Protein AF-A0A8J6B481-F1 (afdb_monomer_lite)

Organism: Eleutherodactylus coqui (NCBI:txid57060)

InterPro domains:
  IPR036691 Endonuclease/exonuclease/phosphatase superfamily [G3DSA:3.60.10.10] (30-92)
  IPR036691 Endonuclease/exonuclease/phosphatase superfamily [SSF56219] (31-88)
  IPR046985 Inositol 5-phosphatase [PTHR11200] (5-90)

Structure (mmCIF, N/CA/C/O backbone):
data_AF-A0A8J6B481-F1
#
_entry.id   AF-A0A8J6B481-F1
#
loop_
_atom_site.group_PDB
_atom_site.id
_atom_site.type_symbol
_atom_site.label_atom_id
_atom_site.label_alt_id
_atom_site.label_comp_id
_atom_site.label_asym_id
_atom_site.label_entity_id
_atom_site.label_seq_id
_atom_site.pdbx_PDB_ins_code
_atom_site.Cartn_x
_atom_site.Cartn_y
_atom_site.Cartn_z
_atom_site.occupancy
_atom_site.B_iso_or_equiv
_atom_site.auth_seq_id
_atom_site.auth_comp_id
_atom_site.auth_asym_id
_atom_site.auth_atom_id
_atom_site.pdbx_PDB_model_num
ATOM 1 N N . LEU A 1 1 ? 3.549 -3.801 68.328 1.00 38.44 1 LEU A N 1
ATOM 2 C CA . LEU A 1 1 ? 4.618 -4.120 67.353 1.00 38.44 1 LEU A CA 1
ATOM 3 C C . LEU A 1 1 ? 4.238 -5.421 66.648 1.00 38.44 1 LEU A C 1
ATOM 5 O O . LEU A 1 1 ? 4.472 -6.484 67.203 1.00 38.44 1 LEU A O 1
ATOM 9 N N . GLN A 1 2 ? 3.564 -5.345 65.497 1.00 38.59 2 GLN A N 1
ATOM 10 C CA . GLN A 1 2 ? 3.192 -6.517 64.694 1.00 38.59 2 GLN A CA 1
ATOM 11 C C . GLN A 1 2 ? 3.888 -6.445 63.324 1.00 38.59 2 GLN A C 1
ATOM 13 O O . GLN A 1 2 ? 3.838 -5.423 62.644 1.00 38.59 2 GLN A O 1
ATOM 18 N N . LYS A 1 3 ? 4.601 -7.540 63.029 1.00 31.59 3 LYS A N 1
ATOM 19 C CA . LYS A 1 3 ? 5.267 -7.994 61.787 1.00 31.59 3 LYS A CA 1
ATOM 20 C C . LYS A 1 3 ? 4.401 -7.791 60.528 1.00 31.59 3 LYS A C 1
ATOM 22 O O . LYS A 1 3 ? 3.194 -7.921 60.651 1.00 31.59 3 LYS A O 1
ATOM 27 N N . THR A 1 4 ? 4.878 -7.657 59.285 1.00 35.50 4 THR A N 1
ATOM 28 C CA . THR A 1 4 ? 6.137 -7.231 58.633 1.00 35.50 4 THR A CA 1
ATOM 29 C C . THR A 1 4 ? 5.784 -7.034 57.146 1.00 35.50 4 THR A C 1
ATOM 31 O O . THR A 1 4 ? 4.939 -7.735 56.607 1.00 35.50 4 THR A O 1
ATOM 34 N N . LYS A 1 5 ? 6.453 -6.082 56.493 1.00 45.78 5 LYS A N 1
ATOM 35 C CA . LYS A 1 5 ? 6.356 -5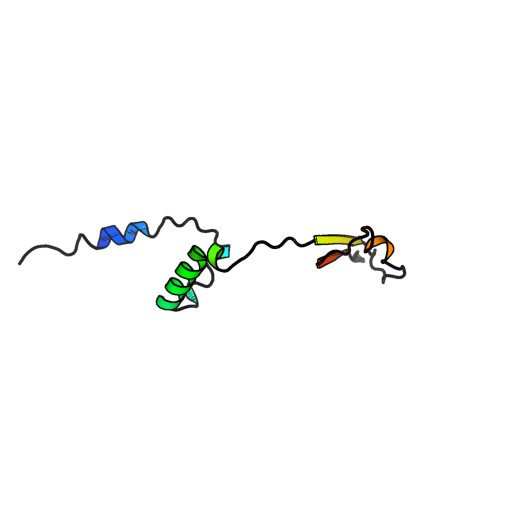.589 55.101 1.00 45.78 5 LYS A CA 1
ATOM 36 C C . LYS A 1 5 ? 6.575 -6.631 53.967 1.00 45.78 5 LYS A C 1
ATOM 38 O O . LYS A 1 5 ? 6.910 -6.237 52.857 1.00 45.78 5 LYS A O 1
ATOM 43 N N . SER A 1 6 ? 6.456 -7.934 54.218 1.00 41.38 6 SER A N 1
ATOM 44 C CA . SER A 1 6 ? 6.876 -8.987 53.273 1.00 41.38 6 SER A CA 1
ATOM 45 C C . SER A 1 6 ? 5.846 -9.378 52.207 1.00 41.38 6 SER A C 1
ATOM 47 O O . SER A 1 6 ? 6.251 -9.924 51.192 1.00 41.38 6 SER A O 1
ATOM 49 N N . ASP A 1 7 ? 4.560 -9.051 52.361 1.00 41.66 7 ASP A N 1
ATOM 50 C CA . ASP A 1 7 ? 3.536 -9.539 51.413 1.00 41.66 7 ASP A CA 1
ATOM 51 C C . ASP A 1 7 ? 3.365 -8.662 50.158 1.00 41.66 7 ASP A C 1
ATOM 53 O O . ASP A 1 7 ? 2.737 -9.067 49.184 1.00 41.66 7 ASP A O 1
ATOM 57 N N . ILE A 1 8 ? 3.941 -7.453 50.133 1.00 50.50 8 ILE A N 1
ATOM 58 C CA . ILE A 1 8 ? 3.814 -6.542 48.977 1.00 50.50 8 ILE A CA 1
ATOM 59 C C . ILE A 1 8 ? 4.845 -6.877 47.885 1.00 50.50 8 ILE A C 1
ATOM 61 O O . ILE A 1 8 ? 4.623 -6.595 46.708 1.00 50.50 8 ILE A O 1
ATOM 65 N N . THR A 1 9 ? 5.972 -7.500 48.243 1.00 45.00 9 THR A N 1
ATOM 66 C CA . THR A 1 9 ? 7.068 -7.765 47.297 1.00 45.00 9 THR A CA 1
ATOM 67 C C . THR A 1 9 ? 6.784 -8.910 46.328 1.00 45.00 9 THR A C 1
ATOM 69 O O . THR A 1 9 ? 7.379 -8.939 45.252 1.00 45.00 9 THR A O 1
ATOM 72 N N . ASP A 1 10 ? 5.836 -9.792 46.646 1.00 41.66 10 ASP A N 1
ATOM 73 C CA . ASP A 1 10 ? 5.524 -10.954 45.806 1.00 41.66 10 ASP A CA 1
ATOM 74 C C . ASP A 1 10 ? 4.520 -10.641 44.685 1.00 41.66 10 ASP A C 1
ATOM 76 O O . ASP A 1 10 ? 4.455 -11.364 43.691 1.00 41.66 10 ASP A O 1
ATOM 80 N N . LEU A 1 11 ? 3.818 -9.502 44.755 1.00 46.97 11 LEU A N 1
ATOM 81 C CA . LEU A 1 11 ? 2.930 -9.044 43.678 1.00 46.97 11 LEU A CA 1
ATOM 82 C C . LEU A 1 11 ? 3.685 -8.352 42.526 1.00 46.97 11 LEU A C 1
ATOM 84 O O . LEU A 1 11 ? 3.149 -8.198 41.431 1.00 46.97 11 LEU A O 1
ATOM 88 N N . VAL A 1 12 ? 4.944 -7.958 42.749 1.00 46.03 12 VAL A N 1
ATOM 89 C CA . VAL A 1 12 ? 5.777 -7.260 41.749 1.00 46.03 12 VAL A CA 1
ATOM 90 C C . VAL A 1 12 ? 6.408 -8.231 40.739 1.00 46.03 12 VAL A C 1
ATOM 92 O O . VAL A 1 12 ? 6.833 -7.810 39.668 1.00 46.03 12 VAL A O 1
ATOM 95 N N . ARG A 1 13 ? 6.410 -9.543 41.010 1.00 48.12 13 ARG A N 1
ATOM 96 C CA . ARG A 1 13 ? 7.029 -10.549 40.125 1.00 48.12 13 ARG A CA 1
ATOM 97 C C . ARG A 1 13 ? 6.144 -11.088 38.998 1.00 48.12 13 ARG A C 1
ATOM 99 O O . ARG A 1 13 ? 6.629 -11.879 38.200 1.00 48.12 13 ARG A O 1
ATOM 106 N N . SER A 1 14 ? 4.886 -10.658 38.882 1.00 38.88 14 SER A N 1
ATOM 107 C CA . SER A 1 14 ? 4.026 -11.045 37.742 1.00 38.88 14 SER A CA 1
ATOM 108 C C . SER A 1 14 ? 4.036 -10.047 36.576 1.00 38.88 14 SER A C 1
ATOM 110 O O . SER A 1 14 ? 3.301 -10.236 35.612 1.00 38.88 14 SER A O 1
ATOM 112 N N . ALA A 1 15 ? 4.872 -9.003 36.620 1.00 48.91 15 ALA A N 1
ATOM 113 C CA . ALA A 1 15 ? 5.051 -8.095 35.482 1.00 48.91 15 ALA A CA 1
ATOM 114 C C . ALA A 1 15 ? 5.916 -8.697 34.351 1.00 48.91 15 ALA A C 1
ATOM 116 O O . ALA A 1 15 ? 5.907 -8.180 33.235 1.00 48.91 15 ALA A O 1
ATOM 117 N N . ASP A 1 16 ? 6.606 -9.813 34.607 1.00 47.94 16 ASP A N 1
ATOM 118 C CA . ASP A 1 16 ? 7.561 -10.427 33.677 1.00 47.94 16 ASP A CA 1
ATOM 119 C C . ASP A 1 16 ? 6.971 -11.598 32.873 1.00 47.94 16 ASP A C 1
ATOM 121 O O . ASP A 1 16 ? 7.630 -12.610 32.662 1.00 47.94 16 ASP A O 1
ATOM 125 N N . VAL A 1 17 ? 5.730 -11.485 32.389 1.00 50.41 17 VAL A N 1
ATOM 126 C CA . VAL A 1 17 ? 5.256 -12.316 31.263 1.00 50.41 17 VAL A CA 1
ATOM 127 C C . VAL A 1 17 ? 4.390 -11.471 30.339 1.00 50.41 17 VAL A C 1
ATOM 129 O O . VAL A 1 17 ? 3.211 -11.731 30.119 1.00 50.41 17 VAL A O 1
ATOM 132 N N . ILE A 1 18 ? 4.991 -10.439 29.757 1.00 50.31 18 ILE A N 1
ATOM 133 C CA . ILE A 1 18 ? 4.545 -9.997 28.443 1.00 50.31 18 ILE A CA 1
ATOM 134 C C . ILE A 1 18 ? 5.676 -10.326 27.480 1.00 50.31 18 ILE A C 1
ATOM 136 O O . ILE A 1 18 ? 6.627 -9.566 27.303 1.00 50.31 18 ILE A O 1
ATOM 140 N N . SER A 1 19 ? 5.575 -11.503 26.860 1.00 46.94 19 SER A N 1
ATOM 141 C CA . SER A 1 19 ? 6.269 -11.787 25.604 1.00 46.94 19 SER A CA 1
ATOM 142 C C . SER A 1 19 ? 5.619 -10.926 24.516 1.00 46.94 19 SER A C 1
ATOM 144 O O . SER A 1 19 ? 4.866 -11.404 23.673 1.00 46.94 19 SER A O 1
ATOM 146 N N . THR A 1 20 ? 5.814 -9.613 24.617 1.00 48.00 20 THR A N 1
ATOM 147 C CA . THR A 1 20 ? 5.363 -8.632 23.634 1.00 48.00 20 THR A CA 1
ATOM 148 C C . THR A 1 20 ? 6.474 -8.442 22.630 1.00 48.00 20 THR A C 1
ATOM 150 O O . THR A 1 20 ? 7.609 -8.119 22.991 1.00 48.00 20 THR A O 1
ATOM 153 N N . ASN A 1 21 ? 6.127 -8.627 21.359 1.00 50.66 21 ASN A N 1
ATOM 154 C CA . ASN A 1 21 ? 6.962 -8.284 20.222 1.00 50.66 21 ASN A CA 1
ATOM 155 C C . ASN A 1 21 ? 7.609 -6.910 20.453 1.00 50.66 21 ASN A C 1
ATOM 157 O O . ASN A 1 21 ? 6.925 -5.904 20.633 1.00 50.66 21 ASN A O 1
ATOM 161 N N . LYS A 1 22 ? 8.947 -6.859 20.460 1.00 49.88 22 LYS A N 1
ATOM 162 C CA . LYS A 1 22 ? 9.738 -5.649 20.767 1.00 49.88 22 LYS A CA 1
ATOM 163 C C . LYS A 1 22 ? 9.405 -4.461 19.848 1.00 49.88 22 LYS A C 1
ATOM 165 O O . LYS A 1 22 ? 9.692 -3.327 20.221 1.00 49.88 22 LYS A O 1
ATOM 170 N N . ALA A 1 23 ? 8.779 -4.714 18.696 1.00 52.44 23 ALA A N 1
ATOM 171 C CA . ALA A 1 23 ? 8.279 -3.700 17.770 1.00 52.44 23 ALA A CA 1
ATOM 172 C C . ALA A 1 23 ? 7.084 -2.893 18.321 1.00 52.44 23 ALA A C 1
ATOM 174 O O . ALA A 1 23 ? 6.937 -1.727 17.973 1.00 52.44 23 ALA A O 1
ATOM 175 N N . GLU A 1 24 ? 6.277 -3.458 19.225 1.00 54.56 24 GLU A N 1
ATOM 176 C CA . GLU A 1 24 ? 5.127 -2.769 19.837 1.00 54.56 24 G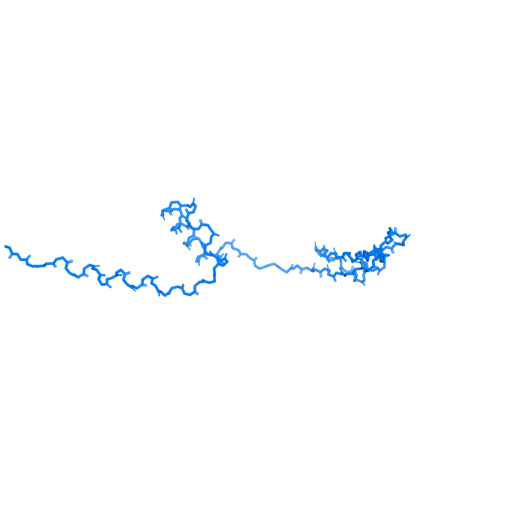LU A CA 1
ATOM 177 C C . GLU A 1 24 ? 5.492 -2.031 21.140 1.00 54.56 24 GLU A C 1
ATOM 179 O O . GLU A 1 24 ? 4.725 -1.206 21.637 1.00 54.56 24 GLU A O 1
ATOM 184 N N . MET A 1 25 ? 6.682 -2.288 21.701 1.00 52.78 25 MET A N 1
ATOM 185 C CA . MET A 1 25 ? 7.100 -1.752 23.005 1.00 52.78 25 MET A CA 1
ATOM 186 C C . MET A 1 25 ? 7.600 -0.293 22.994 1.00 52.78 25 MET A C 1
ATOM 188 O O . MET A 1 25 ? 7.909 0.246 24.057 1.00 52.78 25 MET A O 1
ATOM 192 N N . LEU A 1 26 ? 7.652 0.400 21.853 1.00 53.00 26 LEU A N 1
ATOM 193 C CA . LEU A 1 26 ? 8.005 1.829 21.799 1.00 53.00 26 LEU A CA 1
ATOM 194 C C . LEU A 1 26 ? 6.854 2.608 21.142 1.00 53.00 26 LEU A C 1
ATOM 196 O O . LEU A 1 26 ? 6.563 2.352 19.979 1.00 53.00 26 LEU A O 1
ATOM 200 N N . PRO A 1 27 ? 6.166 3.536 21.852 1.00 51.91 27 PRO A N 1
ATOM 201 C CA . PRO A 1 27 ? 6.742 4.546 22.737 1.00 51.91 27 PRO A CA 1
ATOM 202 C C . PRO A 1 27 ? 5.995 4.666 24.082 1.00 51.91 27 PRO A C 1
ATOM 204 O O . PRO A 1 27 ? 5.664 5.775 24.495 1.00 51.91 27 PRO A O 1
ATOM 207 N N . PHE A 1 28 ? 5.699 3.563 24.778 1.00 52.38 28 PHE A N 1
ATOM 208 C CA . PHE A 1 28 ? 5.073 3.672 26.107 1.00 52.38 28 PHE A CA 1
ATOM 209 C C . PHE A 1 28 ? 5.961 4.478 27.078 1.00 52.38 28 PHE A C 1
ATOM 211 O O . PHE A 1 28 ? 5.482 5.300 27.845 1.00 52.38 28 PHE A O 1
ATOM 218 N N . ALA A 1 29 ? 7.288 4.386 26.957 1.00 53.28 29 ALA A N 1
ATOM 219 C CA . ALA A 1 29 ? 8.208 5.207 27.750 1.00 53.28 29 ALA A CA 1
ATOM 220 C C . ALA A 1 29 ? 8.180 6.721 27.425 1.00 53.28 29 ALA A C 1
ATOM 222 O O . ALA A 1 29 ? 8.757 7.509 28.169 1.00 53.28 29 ALA A O 1
ATOM 223 N N . LYS A 1 30 ? 7.549 7.146 26.318 1.00 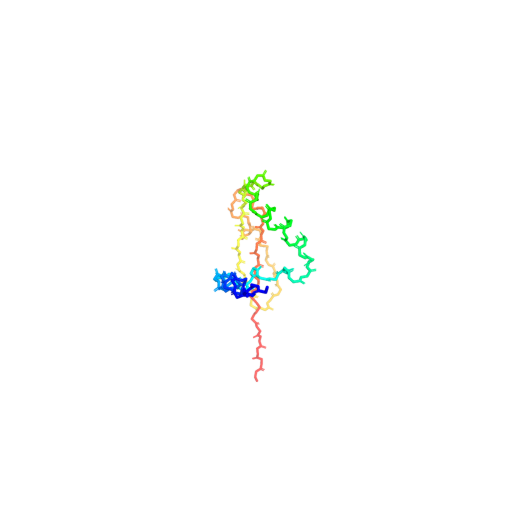60.78 30 LYS A N 1
ATOM 224 C CA . LYS A 1 30 ? 7.510 8.555 25.873 1.00 60.78 30 LYS A CA 1
ATOM 225 C C . LYS A 1 30 ? 6.309 9.328 26.436 1.00 60.78 30 LYS A C 1
ATOM 227 O O . LYS A 1 30 ? 6.265 10.548 26.330 1.00 60.78 30 LYS A O 1
ATOM 232 N N . PHE A 1 31 ? 5.355 8.614 27.027 1.00 58.00 31 PHE A N 1
ATOM 233 C CA . PHE A 1 31 ? 4.109 9.127 27.582 1.00 58.00 31 PHE A CA 1
ATOM 234 C C . PHE A 1 31 ? 4.084 8.859 29.094 1.00 58.00 31 PHE A C 1
ATOM 236 O O . PHE A 1 31 ? 4.619 7.851 29.558 1.00 58.00 31 PHE A O 1
ATOM 243 N N . GLY A 1 32 ? 3.510 9.767 29.890 1.00 74.25 32 GLY A N 1
ATOM 244 C CA . GLY A 1 32 ? 3.395 9.555 31.338 1.00 74.25 32 GLY A CA 1
ATOM 245 C C . GLY A 1 32 ? 2.540 8.321 31.665 1.00 74.25 32 GLY A C 1
ATOM 246 O O . GLY A 1 32 ? 1.781 7.843 30.823 1.00 74.25 32 GLY A O 1
ATOM 247 N N . LEU A 1 33 ? 2.609 7.803 32.900 1.00 80.38 33 LEU A N 1
ATOM 248 C CA . LEU A 1 33 ? 1.827 6.621 33.324 1.00 80.38 33 LEU A CA 1
ATOM 249 C C . LEU A 1 33 ? 0.326 6.750 32.997 1.00 80.38 33 LEU A C 1
ATOM 251 O O . LEU A 1 33 ? -0.294 5.794 32.535 1.00 80.38 33 LEU A O 1
ATOM 255 N N . ARG A 1 34 ? -0.237 7.952 33.176 1.00 84.75 34 ARG A N 1
ATOM 256 C CA . ARG A 1 34 ? -1.624 8.282 32.819 1.00 84.75 34 ARG A CA 1
ATOM 257 C C . ARG A 1 34 ? -1.892 8.110 31.323 1.00 84.75 34 ARG A C 1
ATOM 259 O O . ARG A 1 34 ? -2.877 7.485 30.945 1.00 84.75 34 ARG A O 1
ATOM 266 N N . ASP A 1 35 ? -1.035 8.674 30.487 1.00 85.00 35 ASP A N 1
ATOM 267 C CA . ASP A 1 35 ? -1.212 8.696 29.036 1.00 85.00 35 ASP A CA 1
ATOM 268 C C . ASP A 1 35 ? -1.080 7.284 28.447 1.00 85.00 35 ASP A C 1
ATOM 270 O O . ASP A 1 35 ? -1.830 6.906 27.549 1.00 85.00 35 ASP A O 1
ATOM 274 N N . ASN A 1 36 ? -0.196 6.462 29.021 1.00 86.00 36 ASN A N 1
ATOM 275 C CA . ASN A 1 36 ? -0.086 5.044 28.678 1.00 86.00 36 ASN A CA 1
ATOM 276 C C . ASN A 1 36 ? -1.336 4.248 29.042 1.00 86.00 36 ASN A C 1
ATOM 278 O O . ASN A 1 36 ? -1.771 3.414 28.248 1.00 86.00 36 ASN A O 1
ATOM 282 N N . LEU A 1 37 ? -1.924 4.510 30.214 1.00 90.00 37 LEU A N 1
ATOM 283 C CA . LEU A 1 37 ? -3.171 3.867 30.622 1.00 90.00 37 LEU A CA 1
ATOM 284 C C . LEU A 1 37 ? -4.309 4.240 29.667 1.00 90.00 37 LEU A C 1
ATOM 286 O O . LEU A 1 37 ? -5.004 3.356 29.178 1.00 90.00 37 LEU A O 1
ATOM 290 N N . ILE A 1 38 ? -4.448 5.528 29.338 1.00 92.12 38 ILE A N 1
ATOM 291 C CA . ILE A 1 38 ? -5.453 6.003 28.376 1.00 92.12 38 ILE A CA 1
ATOM 292 C C . ILE A 1 38 ? -5.251 5.328 27.015 1.00 92.12 38 ILE A C 1
ATOM 294 O O . ILE A 1 38 ? -6.203 4.800 26.447 1.00 92.12 38 ILE A O 1
ATOM 298 N N . LYS A 1 39 ? -4.014 5.286 26.504 1.00 90.25 39 LYS A N 1
ATOM 299 C CA . LYS A 1 39 ? -3.700 4.631 25.229 1.00 90.25 39 LYS A CA 1
ATOM 300 C C . LYS A 1 39 ? -4.028 3.137 25.253 1.00 90.25 39 LYS A C 1
ATOM 302 O O . LYS A 1 39 ? -4.588 2.632 24.287 1.00 90.25 39 LYS A O 1
ATOM 307 N N . SER A 1 40 ? -3.696 2.435 26.338 1.00 88.94 40 SER A N 1
ATOM 308 C CA . SER A 1 40 ? -4.014 1.012 26.494 1.00 88.94 40 SER A CA 1
ATOM 309 C C . SER A 1 40 ? -5.524 0.769 26.480 1.00 88.94 40 SER A C 1
ATOM 311 O O . SER A 1 40 ? -5.992 -0.120 25.774 1.00 88.94 40 SER A O 1
ATOM 313 N N . GLU A 1 41 ? -6.293 1.587 27.201 1.00 94.50 41 GLU A N 1
ATOM 314 C CA . GLU A 1 41 ? -7.754 1.484 27.222 1.00 94.50 41 GLU A CA 1
ATOM 315 C C . GLU A 1 41 ? -8.390 1.810 25.867 1.00 94.50 41 GLU A C 1
ATOM 317 O O . GLU A 1 41 ? -9.368 1.167 25.488 1.00 94.50 41 GLU A O 1
ATOM 322 N N . LEU A 1 42 ? -7.826 2.756 25.108 1.00 95.12 42 LEU A N 1
ATOM 323 C CA . LEU A 1 42 ? -8.255 3.012 23.733 1.00 95.12 42 LEU A 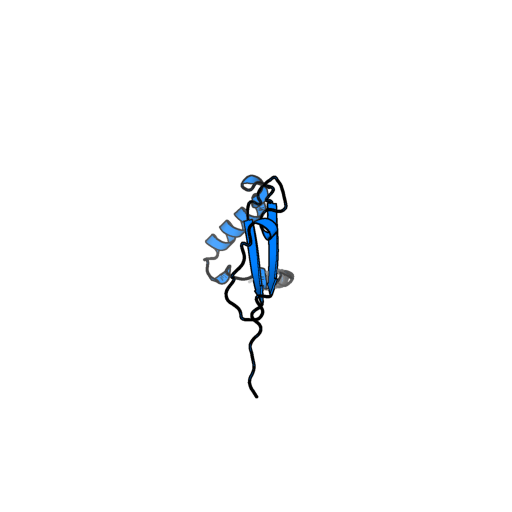CA 1
ATOM 324 C C . LEU A 1 42 ? -7.960 1.807 22.838 1.00 95.12 42 LEU A C 1
ATOM 326 O O . LEU A 1 42 ? -8.877 1.305 22.206 1.00 95.12 42 LEU A O 1
ATOM 330 N N . LEU A 1 43 ? -6.742 1.258 22.865 1.00 93.19 43 LEU A N 1
ATOM 331 C CA . LEU A 1 43 ? -6.380 0.091 22.050 1.00 93.19 43 LEU A CA 1
ATOM 332 C C . LEU A 1 43 ? -7.288 -1.123 22.299 1.00 93.19 43 LEU A C 1
ATOM 334 O O . LEU A 1 43 ? -7.668 -1.803 21.354 1.00 93.19 43 LEU A O 1
ATOM 338 N N . LYS A 1 44 ? -7.702 -1.377 23.546 1.00 94.56 44 LYS A N 1
ATOM 339 C CA . LYS A 1 44 ? -8.671 -2.449 23.858 1.00 94.56 44 LYS A CA 1
ATOM 340 C C . LYS A 1 44 ? -10.049 -2.215 23.234 1.00 94.56 44 LYS A C 1
ATOM 342 O O . LYS A 1 44 ? -10.792 -3.165 23.013 1.00 94.56 44 LYS A O 1
ATOM 347 N N . LYS A 1 45 ? -10.407 -0.952 23.002 1.00 96.06 45 LYS A N 1
ATOM 348 C CA . LYS A 1 45 ? -11.681 -0.519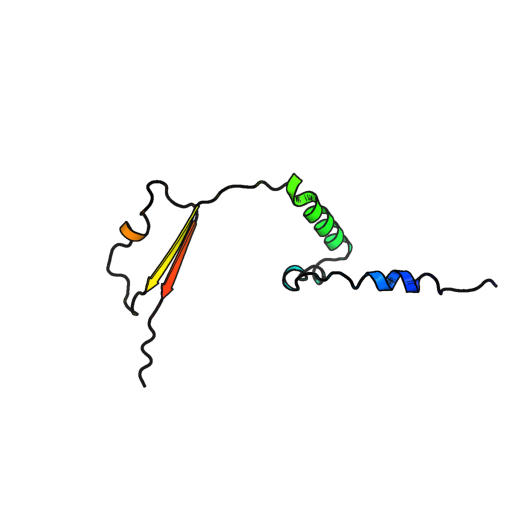 22.421 1.00 96.06 45 LYS A CA 1
ATOM 349 C C . LYS A 1 45 ? -11.574 -0.216 20.929 1.00 96.06 45 LYS A C 1
ATOM 351 O O . LYS A 1 45 ? -12.544 0.281 20.368 1.00 96.06 45 LYS A O 1
ATOM 356 N N . GLU A 1 46 ? -10.447 -0.521 20.293 1.00 96.44 46 GLU A N 1
ATOM 357 C CA . GLU A 1 46 ? -10.196 -0.264 18.872 1.00 96.44 46 GLU A CA 1
ATOM 358 C C . GLU A 1 46 ? -11.358 -0.678 17.949 1.00 96.44 46 GLU A C 1
ATOM 360 O O . GLU A 1 46 ? -11.848 0.200 17.236 1.00 96.44 46 GLU A O 1
ATOM 365 N N . PRO A 1 47 ? -11.975 -1.868 18.108 1.00 95.25 47 PRO A N 1
ATOM 366 C CA . PRO A 1 47 ? -13.104 -2.288 17.272 1.00 95.25 47 PRO A CA 1
ATOM 367 C C . PRO A 1 47 ? -14.373 -1.431 17.401 1.00 95.25 47 PRO A C 1
ATOM 369 O O . PRO A 1 47 ? -15.314 -1.595 16.631 1.00 95.25 47 PRO A O 1
ATOM 372 N N . THR A 1 48 ? -14.457 -0.559 18.411 1.00 97.12 48 THR A N 1
ATOM 373 C CA . THR A 1 48 ? -15.609 0.339 18.614 1.00 97.12 48 THR A CA 1
ATOM 374 C C . THR A 1 48 ? -15.473 1.661 17.867 1.00 97.12 48 THR A C 1
ATOM 376 O O . THR A 1 48 ? -16.458 2.389 17.744 1.00 97.12 48 THR A O 1
ATOM 379 N N . TYR A 1 49 ? -14.268 1.990 17.395 1.00 95.25 49 TYR A N 1
ATOM 380 C CA . TYR A 1 49 ? -13.983 3.250 16.709 1.00 95.25 49 TYR A CA 1
ATOM 381 C C . TYR A 1 49 ? -13.210 3.084 15.396 1.00 95.25 49 TYR A C 1
ATOM 383 O O . TYR A 1 49 ? -12.932 4.087 14.736 1.00 95.25 49 TYR A O 1
ATOM 391 N N . THR A 1 50 ? -12.870 1.859 14.997 1.00 96.88 50 THR A N 1
ATOM 392 C CA . THR A 1 50 ? -12.298 1.549 13.683 1.00 96.88 50 THR A CA 1
ATOM 393 C C . THR A 1 50 ? -13.239 0.677 12.867 1.00 96.88 50 THR A C 1
ATOM 395 O O . THR A 1 50 ? -14.134 0.012 13.389 1.00 96.88 50 THR A O 1
ATOM 398 N N . PHE A 1 51 ? -13.044 0.715 11.552 1.00 95.62 51 PHE A N 1
ATOM 399 C CA . PHE A 1 51 ? -13.850 -0.026 10.596 1.00 95.62 51 PHE A CA 1
ATOM 400 C C . PHE A 1 51 ? -12.929 -0.664 9.567 1.00 95.62 51 PHE A C 1
ATOM 402 O O . PHE A 1 51 ? -11.985 -0.029 9.093 1.00 95.62 51 PHE A O 1
ATOM 409 N N . LEU A 1 52 ? -13.213 -1.920 9.227 1.00 95.62 52 LEU A N 1
ATOM 410 C CA . LEU A 1 52 ? -12.538 -2.587 8.126 1.00 95.62 52 LEU A CA 1
ATOM 411 C C . LEU A 1 52 ? -13.048 -2.002 6.812 1.00 95.62 52 LEU A C 1
ATOM 413 O O . LEU A 1 52 ? -14.254 -1.902 6.587 1.00 95.62 52 LEU A O 1
ATOM 417 N N . GLN A 1 53 ? -12.106 -1.623 5.963 1.00 96.56 53 GLN A N 1
ATOM 418 C CA . GLN A 1 53 ? -12.356 -1.153 4.616 1.00 96.56 53 GLN A CA 1
ATOM 419 C C . GLN A 1 53 ? -11.420 -1.910 3.683 1.00 96.56 53 GLN A C 1
ATOM 421 O O . GLN A 1 53 ? -10.218 -1.996 3.942 1.00 96.56 53 GLN A O 1
ATOM 426 N N . ASP A 1 54 ? -11.983 -2.446 2.607 1.00 96.62 54 ASP A N 1
ATOM 427 C CA . ASP A 1 54 ? -11.207 -3.113 1.573 1.00 96.62 54 ASP A CA 1
ATOM 428 C C . ASP A 1 54 ? -10.518 -2.072 0.685 1.00 96.62 54 ASP A C 1
ATOM 430 O O . ASP A 1 54 ? -11.113 -1.059 0.312 1.00 96.62 54 ASP A O 1
ATOM 434 N N . PHE A 1 55 ? -9.259 -2.339 0.347 1.00 96.88 55 PHE A N 1
ATOM 435 C CA . PHE A 1 55 ? -8.454 -1.528 -0.562 1.00 96.88 55 PHE A CA 1
ATOM 436 C C . PHE A 1 55 ? -7.780 -2.432 -1.588 1.00 96.88 55 PHE A C 1
ATOM 438 O O . PHE A 1 55 ? -7.284 -3.514 -1.263 1.00 96.88 55 PHE A O 1
ATOM 445 N N . ARG A 1 56 ? -7.722 -1.969 -2.832 1.00 96.56 56 ARG A N 1
ATOM 446 C CA . ARG A 1 56 ? -7.065 -2.654 -3.942 1.00 96.56 56 ARG A CA 1
ATOM 447 C C . ARG A 1 56 ? -5.655 -2.106 -4.103 1.00 96.56 56 ARG A C 1
ATOM 449 O O . ARG A 1 56 ? -5.455 -0.914 -4.326 1.00 96.56 56 ARG A O 1
ATOM 456 N N . PHE A 1 57 ? -4.672 -2.992 -3.999 1.00 96.50 57 PHE A N 1
ATOM 457 C CA . PHE A 1 57 ? -3.262 -2.658 -4.157 1.00 96.50 57 PHE A CA 1
ATOM 458 C C . PHE A 1 57 ? -2.737 -3.245 -5.458 1.00 96.50 57 PHE A C 1
ATOM 460 O O . PHE A 1 57 ? -2.830 -4.452 -5.676 1.00 96.50 57 PHE A O 1
ATOM 467 N N . TYR A 1 58 ? -2.115 -2.409 -6.283 1.00 96.62 58 TYR A N 1
ATOM 468 C CA . TYR A 1 58 ? -1.268 -2.881 -7.369 1.00 96.62 58 TYR A CA 1
ATOM 469 C C . TYR A 1 58 ? 0.184 -2.857 -6.913 1.00 96.62 58 TYR A C 1
ATOM 471 O O . TYR A 1 58 ? 0.695 -1.815 -6.499 1.00 96.62 58 TYR A O 1
ATOM 479 N N . VAL A 1 59 ? 0.860 -4.001 -6.999 1.00 96.38 59 VAL A N 1
ATOM 480 C CA . VAL A 1 59 ? 2.262 -4.144 -6.599 1.00 96.38 59 VAL A CA 1
ATOM 481 C C . VAL A 1 59 ? 3.064 -4.620 -7.798 1.00 96.38 59 VAL A C 1
ATOM 483 O O . VAL A 1 59 ? 2.816 -5.699 -8.329 1.00 96.38 59 VAL A O 1
ATOM 486 N N . GLY A 1 60 ? 4.033 -3.814 -8.221 1.00 92.81 60 GLY A N 1
ATOM 487 C CA . GLY A 1 60 ? 4.833 -4.090 -9.407 1.00 92.81 60 GLY A CA 1
ATOM 488 C C . GLY A 1 60 ? 6.309 -3.815 -9.177 1.00 92.81 60 GLY A C 1
ATOM 489 O O . GLY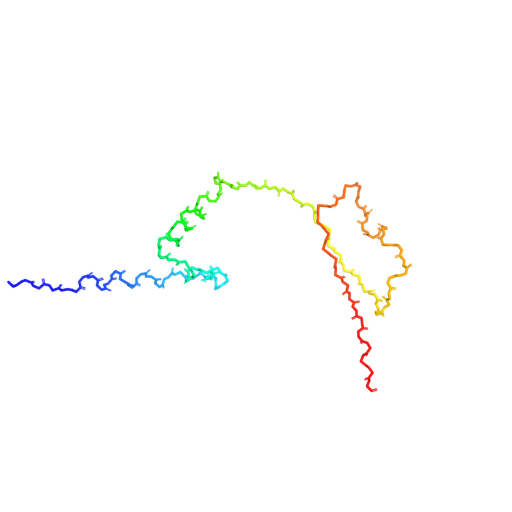 A 1 60 ? 6.680 -2.863 -8.491 1.00 92.81 60 GLY A O 1
ATOM 490 N N . THR A 1 61 ? 7.164 -4.630 -9.789 1.00 92.06 61 THR A N 1
ATOM 491 C CA . THR A 1 61 ? 8.593 -4.337 -9.904 1.00 92.06 61 THR A CA 1
ATOM 492 C C . THR A 1 61 ? 8.977 -4.202 -11.369 1.00 92.06 61 THR A C 1
ATOM 494 O O . THR A 1 61 ? 8.490 -4.945 -12.220 1.00 92.06 61 THR A O 1
ATOM 497 N N . TYR A 1 62 ? 9.833 -3.232 -11.674 1.00 88.44 62 TYR A N 1
ATOM 498 C CA . TYR A 1 62 ? 10.303 -2.991 -13.032 1.00 88.44 62 TYR A CA 1
ATOM 499 C C . TYR A 1 62 ? 11.822 -2.841 -13.038 1.00 88.44 62 TYR A C 1
ATOM 501 O O . TYR A 1 62 ? 12.383 -1.933 -12.418 1.00 88.44 62 TYR A O 1
ATOM 509 N N . ASN A 1 63 ? 12.503 -3.767 -13.713 1.00 87.69 63 ASN A N 1
ATOM 510 C CA . ASN A 1 63 ? 13.938 -3.662 -13.930 1.00 87.69 63 ASN A CA 1
ATOM 511 C C . ASN A 1 63 ? 14.194 -2.704 -15.092 1.00 87.69 63 ASN A C 1
ATOM 513 O O . ASN A 1 63 ? 13.928 -3.029 -16.246 1.00 87.69 63 ASN A O 1
ATOM 517 N N . VAL A 1 64 ? 14.742 -1.535 -14.771 1.00 85.62 64 VAL A N 1
ATOM 518 C CA . VAL A 1 64 ? 15.042 -0.500 -15.764 1.00 85.62 64 VAL A CA 1
ATOM 519 C C . VAL A 1 64 ? 16.406 -0.701 -16.426 1.00 85.62 64 VAL A C 1
ATOM 521 O O . VAL A 1 64 ? 16.778 0.080 -17.294 1.00 85.62 64 VAL A O 1
ATOM 524 N N . ASN A 1 65 ? 17.191 -1.709 -16.019 1.00 85.19 65 ASN A N 1
ATOM 525 C CA . ASN A 1 65 ? 18.551 -1.975 -16.513 1.00 85.19 65 ASN A CA 1
ATOM 526 C C . ASN A 1 65 ? 19.467 -0.730 -16.477 1.00 85.19 65 ASN A C 1
ATOM 528 O O . ASN A 1 65 ? 20.317 -0.534 -17.346 1.00 85.19 65 ASN A O 1
ATOM 532 N N . GLY A 1 66 ? 19.254 0.160 -15.499 1.00 79.19 66 GLY A N 1
ATOM 533 C CA . GLY A 1 66 ? 19.972 1.436 -15.386 1.00 79.19 66 GLY A CA 1
ATOM 534 C C . GLY A 1 66 ? 19.599 2.491 -16.441 1.00 79.19 66 GLY A C 1
ATOM 535 O O . GLY A 1 66 ? 20.284 3.504 -16.554 1.00 79.19 66 GLY A O 1
ATOM 536 N N . GLN A 1 67 ? 18.535 2.279 -17.217 1.00 80.19 67 GLN A N 1
ATOM 537 C CA . GLN A 1 67 ? 18.056 3.203 -18.244 1.00 80.19 67 GLN A CA 1
ATOM 538 C C . GLN A 1 67 ? 16.920 4.082 -17.710 1.00 80.19 67 GLN A C 1
ATOM 540 O O . GLN A 1 67 ? 16.114 3.656 -16.887 1.00 80.19 67 GLN A O 1
ATOM 545 N N . SER A 1 68 ? 16.816 5.318 -18.204 1.00 76.69 68 SER A N 1
ATOM 546 C CA . SER A 1 68 ? 15.604 6.115 -17.987 1.00 76.69 68 SER A CA 1
ATOM 547 C C . SER A 1 68 ? 14.421 5.460 -18.713 1.00 76.69 68 SER A C 1
ATOM 549 O O . SER A 1 68 ? 14.609 4.991 -19.840 1.00 76.69 68 SER A O 1
ATOM 551 N N . PRO A 1 69 ? 13.215 5.436 -18.119 1.00 70.50 69 PRO A N 1
ATOM 552 C CA . PRO A 1 69 ? 12.039 4.882 -18.778 1.00 70.50 69 PRO A CA 1
ATOM 553 C C . PRO A 1 69 ? 11.758 5.660 -20.069 1.00 70.50 69 PRO A C 1
ATOM 555 O O . PRO A 1 69 ? 11.602 6.880 -20.051 1.00 70.50 69 PRO A O 1
ATOM 558 N N . LYS A 1 70 ? 11.747 4.949 -21.200 1.00 75.00 70 LYS A N 1
ATOM 559 C CA . LYS A 1 70 ? 11.456 5.509 -22.534 1.00 75.00 70 LYS A CA 1
ATOM 560 C C . LYS A 1 70 ? 10.078 5.103 -23.050 1.00 75.00 70 LYS A C 1
ATOM 562 O O . LYS A 1 70 ? 9.565 5.729 -23.971 1.00 75.00 70 LYS A O 1
ATOM 567 N N . GLU A 1 71 ? 9.504 4.052 -22.477 1.00 82.56 71 GLU A N 1
ATOM 568 C CA . GLU A 1 71 ? 8.237 3.465 -22.893 1.00 82.56 71 GLU A CA 1
ATOM 569 C C . GLU A 1 71 ? 7.085 3.863 -21.970 1.00 82.56 71 GLU A C 1
ATOM 571 O O . GLU A 1 71 ? 7.274 4.179 -20.794 1.00 82.56 71 GLU A O 1
ATOM 576 N N . ASN A 1 72 ? 5.874 3.868 -22.527 1.00 86.19 72 ASN A N 1
ATOM 577 C CA . ASN A 1 72 ? 4.667 4.140 -21.765 1.00 86.19 72 ASN A CA 1
ATOM 578 C C . ASN A 1 72 ? 4.346 2.939 -20.865 1.00 86.19 72 ASN A C 1
ATOM 580 O O . ASN A 1 72 ? 4.118 1.839 -21.362 1.00 86.19 72 ASN A O 1
ATOM 584 N N . LEU A 1 73 ? 4.279 3.168 -19.554 1.00 89.50 73 LEU A N 1
ATOM 585 C CA . LEU A 1 73 ? 3.961 2.141 -18.561 1.00 89.50 73 LEU A CA 1
ATOM 586 C C . LEU A 1 73 ? 2.455 1.896 -18.393 1.00 89.50 73 LEU A C 1
ATOM 588 O O . LEU A 1 73 ? 2.077 1.001 -17.646 1.00 89.50 73 LEU A O 1
ATOM 592 N N . GLN A 1 74 ? 1.578 2.649 -19.066 1.00 91.38 74 GLN A N 1
ATOM 593 C CA . GLN A 1 74 ? 0.125 2.489 -18.929 1.00 91.38 74 GLN A CA 1
ATOM 594 C C . GLN A 1 74 ? -0.367 1.047 -19.165 1.00 91.38 74 GLN A C 1
ATOM 596 O O . GLN A 1 74 ? -1.158 0.591 -18.344 1.00 91.38 74 GLN A O 1
ATOM 601 N N . PRO A 1 75 ? 0.124 0.283 -20.163 1.00 91.19 75 PRO A N 1
ATOM 602 C CA . PRO A 1 75 ? -0.281 -1.114 -20.334 1.00 91.19 75 PRO A CA 1
ATOM 603 C C . PRO A 1 75 ? 0.110 -2.011 -19.154 1.00 91.19 75 PRO A C 1
ATOM 605 O O . PRO A 1 75 ? -0.556 -3.003 -18.886 1.00 91.19 75 PRO A O 1
ATOM 608 N N . TRP A 1 76 ? 1.189 -1.662 -18.449 1.00 92.25 76 TRP A N 1
ATOM 609 C CA . TRP A 1 76 ? 1.643 -2.380 -17.262 1.00 92.25 76 TRP A CA 1
ATOM 610 C C . TRP A 1 76 ? 0.872 -1.961 -16.008 1.00 92.25 76 TRP A C 1
ATOM 612 O O . TRP A 1 76 ? 0.556 -2.801 -15.181 1.00 92.25 76 TRP A O 1
ATOM 622 N N . LEU A 1 77 ? 0.538 -0.678 -15.867 1.00 93.25 77 LEU A N 1
ATOM 623 C CA . LEU A 1 77 ? -0.134 -0.144 -14.677 1.00 93.25 77 LEU A CA 1
ATOM 624 C C . LEU A 1 77 ? -1.664 -0.285 -14.716 1.00 93.25 77 LEU A C 1
ATOM 626 O O . LEU A 1 77 ? -2.306 -0.195 -13.677 1.00 93.25 77 LEU A O 1
ATOM 630 N N . SER A 1 78 ? -2.253 -0.484 -15.895 1.00 92.06 78 SER A N 1
ATOM 631 C CA . SER A 1 78 ? -3.703 -0.454 -16.126 1.00 92.06 78 SER A CA 1
ATOM 632 C C . SER A 1 78 ? -4.222 -1.793 -16.658 1.00 92.06 78 SER A C 1
ATOM 634 O O . SER A 1 78 ? -4.940 -1.830 -17.658 1.00 92.06 78 SER A O 1
ATOM 636 N N . VAL A 1 79 ? -3.817 -2.890 -16.016 1.00 88.88 79 VAL A N 1
ATOM 637 C CA . VAL A 1 79 ? -4.205 -4.256 -16.413 1.00 88.88 79 VAL A CA 1
ATOM 638 C C . VAL A 1 79 ? -5.675 -4.535 -16.095 1.00 88.88 79 VAL A C 1
ATOM 640 O O . VAL A 1 79 ? -6.372 -5.150 -16.902 1.00 88.88 79 VAL A O 1
ATOM 643 N N . ASP A 1 80 ? -6.150 -4.053 -14.947 1.00 91.31 80 ASP A N 1
ATOM 644 C CA . ASP A 1 80 ? -7.518 -4.265 -14.484 1.00 91.31 80 ASP A CA 1
ATOM 645 C C . ASP A 1 80 ? -8.450 -3.114 -14.900 1.00 91.31 80 ASP A C 1
ATOM 647 O O . ASP A 1 80 ? -8.030 -1.952 -14.927 1.00 91.31 80 ASP A O 1
ATOM 651 N N . PRO A 1 81 ? -9.733 -3.403 -15.203 1.00 90.06 81 PRO A N 1
ATOM 652 C CA . PRO A 1 81 ? -10.708 -2.376 -15.571 1.00 90.06 81 PRO A CA 1
ATOM 653 C C . PRO A 1 81 ? -11.058 -1.445 -14.403 1.00 90.06 81 PRO A C 1
ATOM 655 O O . PRO A 1 81 ? -11.445 -0.298 -14.622 1.00 90.06 81 PRO A O 1
ATOM 658 N N . GLU A 1 82 ? -10.932 -1.929 -13.168 1.00 94.88 82 GLU A N 1
ATOM 659 C CA . GLU A 1 82 ? -11.126 -1.132 -11.964 1.00 94.88 82 GLU A CA 1
ATOM 660 C C . GLU A 1 82 ? -9.746 -0.705 -11.427 1.00 94.88 82 GLU A C 1
ATOM 662 O O . GLU A 1 82 ? -8.920 -1.568 -11.125 1.00 94.88 82 GLU A O 1
ATOM 667 N N . PRO A 1 83 ? -9.459 0.596 -11.249 1.00 95.12 83 PRO A N 1
ATOM 668 C CA . PRO A 1 83 ? -8.118 1.062 -10.885 1.00 95.12 83 PRO A CA 1
ATOM 669 C C . PRO A 1 83 ? -7.821 0.807 -9.402 1.00 95.12 83 PRO A C 1
ATOM 671 O O . PRO A 1 83 ? -8.691 1.103 -8.598 1.00 95.12 83 PRO A O 1
ATOM 674 N N . PRO A 1 84 ? -6.645 0.314 -8.995 1.00 96.81 84 PRO A N 1
ATOM 675 C CA . PRO A 1 84 ? -6.290 0.132 -7.583 1.00 96.81 84 PRO A CA 1
ATOM 676 C C . PRO A 1 84 ? -6.311 1.458 -6.799 1.00 96.81 84 PRO A C 1
ATOM 678 O O . PRO A 1 84 ? -6.044 2.527 -7.350 1.00 96.81 84 PRO A O 1
ATOM 681 N N . ASP A 1 85 ? -6.567 1.374 -5.495 1.00 97.12 85 ASP A N 1
ATOM 682 C CA . ASP A 1 85 ? -6.535 2.510 -4.567 1.00 97.12 85 ASP A CA 1
ATOM 683 C C . ASP A 1 85 ? -5.098 2.947 -4.247 1.00 97.12 85 ASP A C 1
ATOM 685 O O . ASP A 1 85 ? -4.833 4.120 -3.979 1.00 97.12 85 ASP A O 1
ATOM 689 N N . VAL A 1 86 ? -4.152 2.001 -4.281 1.00 97.19 86 VAL A N 1
ATOM 690 C CA . VAL A 1 86 ? -2.735 2.245 -3.989 1.00 97.19 86 VAL A CA 1
ATOM 691 C C . VAL A 1 86 ? -1.842 1.508 -4.987 1.00 97.19 86 VAL A C 1
ATOM 693 O O . VAL A 1 86 ? -2.012 0.316 -5.238 1.00 97.19 86 VAL A O 1
ATOM 696 N N . TYR A 1 87 ? -0.831 2.212 -5.502 1.00 96.56 87 TYR A N 1
ATOM 697 C CA . TYR A 1 87 ? 0.227 1.643 -6.337 1.00 96.56 87 TYR A CA 1
ATOM 698 C C . TYR A 1 87 ? 1.545 1.559 -5.559 1.00 96.56 87 TYR A C 1
ATOM 700 O O . TYR A 1 87 ? 2.096 2.576 -5.134 1.00 96.56 87 TYR A O 1
ATOM 708 N N . CYS A 1 88 ? 2.092 0.354 -5.424 1.00 96.56 88 CYS A N 1
ATOM 709 C CA . CYS A 1 88 ? 3.407 0.092 -4.848 1.00 96.56 88 CYS A CA 1
ATOM 710 C C . CYS A 1 88 ? 4.367 -0.356 -5.957 1.00 96.56 88 CYS A C 1
ATOM 712 O O . CYS A 1 88 ? 4.389 -1.527 -6.338 1.00 96.56 88 CYS A O 1
ATOM 714 N N . ILE A 1 89 ? 5.155 0.584 -6.484 1.00 93.94 89 ILE A N 1
ATOM 715 C CA . ILE A 1 89 ? 6.051 0.350 -7.624 1.00 93.94 89 ILE A CA 1
ATOM 716 C C . ILE A 1 89 ? 7.513 0.402 -7.183 1.00 93.94 89 ILE A C 1
ATOM 718 O O . ILE A 1 89 ? 7.984 1.426 -6.691 1.00 93.94 89 ILE A O 1
ATOM 722 N N . GLY A 1 90 ? 8.241 -0.694 -7.391 1.00 91.69 90 GLY A N 1
ATOM 723 C CA . GLY A 1 90 ? 9.681 -0.780 -7.156 1.00 91.69 90 GLY A CA 1
ATOM 724 C C . GLY A 1 90 ? 10.473 -0.784 -8.461 1.00 91.69 90 GLY A C 1
ATOM 725 O O . GLY A 1 90 ? 10.210 -1.600 -9.341 1.00 91.69 90 GLY A O 1
ATOM 726 N N . TYR A 1 91 ? 11.486 0.074 -8.578 1.00 87.94 91 TYR A N 1
ATOM 727 C CA . TYR A 1 91 ? 12.419 0.039 -9.706 1.00 87.94 91 TYR A CA 1
ATOM 728 C C . TYR A 1 91 ? 13.724 -0.641 -9.305 1.00 87.94 91 TYR A C 1
ATOM 730 O O . TYR A 1 91 ? 14.334 -0.280 -8.298 1.00 87.94 91 TYR A O 1
ATOM 738 N N . VAL A 1 92 ? 14.175 -1.599 -10.112 1.00 86.56 92 VAL A N 1
ATOM 739 C CA . VAL A 1 92 ? 15.503 -2.200 -9.959 1.00 86.56 92 VAL A CA 1
ATOM 740 C C . VAL A 1 92 ? 16.458 -1.477 -10.898 1.00 86.56 92 VAL A C 1
ATOM 742 O O . VAL A 1 92 ? 16.320 -1.557 -12.119 1.00 86.56 92 VAL A O 1
ATOM 745 N N . ILE A 1 93 ? 17.419 -0.756 -10.320 1.00 81.94 93 ILE A N 1
ATOM 746 C CA . ILE A 1 93 ? 18.536 -0.169 -11.058 1.00 81.94 93 ILE A CA 1
ATOM 747 C C . ILE A 1 93 ? 19.700 -1.157 -11.050 1.00 81.94 93 ILE A C 1
ATOM 749 O O . ILE A 1 93 ? 20.148 -1.606 -9.996 1.00 81.94 93 ILE A O 1
ATOM 753 N N . GLN A 1 94 ? 20.196 -1.513 -12.231 1.00 72.31 94 GLN A N 1
ATOM 754 C CA . GLN A 1 94 ? 21.391 -2.336 -12.339 1.00 72.31 94 GLN A CA 1
ATOM 755 C C . GLN A 1 94 ? 22.600 -1.402 -12.251 1.00 72.31 94 GLN A C 1
ATOM 757 O O . GLN A 1 94 ? 22.880 -0.638 -13.173 1.00 72.31 94 GLN A O 1
ATOM 762 N N . GLY A 1 95 ? 23.263 -1.393 -11.094 1.00 65.50 95 GLY A N 1
ATOM 763 C CA . GLY A 1 95 ? 24.509 -0.660 -10.912 1.00 65.50 95 GLY A CA 1
ATOM 764 C C . GLY A 1 95 ? 25.608 -1.306 -11.750 1.00 65.50 95 GLY A C 1
ATOM 765 O O . GLY A 1 95 ? 25.978 -2.452 -11.498 1.00 65.50 95 GLY A O 1
ATOM 766 N N . TYR A 1 96 ? 26.134 -0.584 -12.740 1.00 61.44 96 TYR A N 1
ATOM 767 C CA . TYR A 1 96 ? 27.389 -0.958 -13.383 1.00 61.44 96 TYR A CA 1
ATOM 768 C C . TYR A 1 96 ? 28.515 -0.739 -12.369 1.00 61.44 96 TYR A C 1
ATOM 770 O O . TYR A 1 96 ? 29.017 0.372 -12.212 1.00 61.44 96 TYR A O 1
ATOM 778 N N . PHE A 1 97 ? 28.900 -1.792 -11.650 1.00 61.91 97 PHE A N 1
ATOM 779 C CA . PHE A 1 97 ? 30.194 -1.815 -10.981 1.00 61.91 97 PHE A CA 1
ATOM 780 C C . PHE A 1 97 ? 31.253 -2.004 -12.070 1.00 61.91 97 PHE A C 1
ATOM 782 O O . PHE A 1 97 ? 31.475 -3.116 -12.543 1.00 61.91 97 PHE A O 1
ATOM 789 N N . TYR A 1 98 ? 31.858 -0.905 -12.518 1.00 55.25 98 TYR A N 1
ATOM 790 C CA . TYR A 1 98 ? 33.107 -0.973 -13.270 1.00 55.25 98 TYR A CA 1
ATOM 791 C C . TYR A 1 98 ? 34.210 -1.403 -12.290 1.00 55.25 98 TYR A C 1
ATOM 793 O O . TYR A 1 98 ? 34.453 -0.706 -11.304 1.00 55.25 98 TYR A O 1
ATOM 801 N N . SER A 1 99 ? 34.810 -2.572 -12.535 1.00 57.72 99 SER A N 1
ATOM 802 C CA . SER A 1 99 ? 36.074 -3.006 -11.922 1.00 57.72 99 SER A CA 1
ATOM 803 C C . SER A 1 99 ? 37.252 -2.607 -12.796 1.00 57.72 99 SER A C 1
ATOM 805 O O . SER A 1 99 ? 37.062 -2.501 -14.028 1.00 57.72 99 SER A O 1
#

Foldseek 3Di:
DDDDDPPVVVVVVVVPPDPDDPVPVPPCVVDPPVVSVVVVVCVVCVVVPDDDDDFFEAEEEEECQQPDDPDDCCVVQPVDPDHTPYYHYHYHYDDPPDD

pLDDT: mean 75.33, std 20.94, range [31.59, 97.19]

Sequence (99 aa):
LQKTKSDITDLVRSADVISTNKAEMLPFAKFGLRDNLIKSELLKKEPTYTFLQDFRFYVGTYNVNGQSPKENLQPWLSVDPEPPDVYCIGYVIQGYFYS

Radius of gyration: 26.89 Å; chains: 1; bounding box: 52×22×90 Å

Secondary structure (DSSP, 8-state):
----TTSSTTGGGGSS-----TTTSSSGGGS-HHHHHHHHHHHHTGGGT-------EEEEEEE-TTPPP-S--HHHH--SSSPPSEEEEEEE-------